Protein AF-A0A7J6KMK9-F1 (afdb_monomer_lite)

Sequence (160 aa):
PASMSTAVKAEPNLWDLVGSEVYWKTSQGRNRLKADISNSTNNPDRITRGVFVTLPSTPTAGFLRELRAMLLSWLLIRSRQPDSFRTDLVIATSGRGAEFARELGCTDVGRTNAEGNSSCVIVDYIMLEDRHHPDGDAADPLVSYGTYLNSIMPTAEYEG

Radius of gyration: 20.94 Å; chains: 1; bounding box: 63×50×52 Å

Structure (mmCIF, N/CA/C/O backbone):
data_AF-A0A7J6KMK9-F1
#
_entry.id   AF-A0A7J6KMK9-F1
#
loop_
_atom_site.group_PDB
_atom_site.id
_atom_site.type_symbol
_atom_site.label_atom_id
_atom_site.label_alt_id
_atom_site.label_comp_id
_atom_site.label_asym_id
_atom_site.label_entity_id
_atom_site.label_seq_id
_atom_site.pdbx_PDB_ins_code
_atom_site.Cartn_x
_atom_site.Cartn_y
_atom_site.Cartn_z
_atom_site.occupancy
_atom_site.B_iso_or_equiv
_atom_site.auth_seq_id
_atom_site.auth_comp_id
_atom_site.auth_asym_id
_atom_site.auth_atom_id
_atom_site.pdbx_PDB_model_num
ATOM 1 N N . PRO A 1 1 ? -49.606 36.199 6.483 1.00 38.94 1 PRO A N 1
ATOM 2 C CA . PRO A 1 1 ? -48.964 34.962 6.985 1.00 38.94 1 PRO A CA 1
ATOM 3 C C . PRO A 1 1 ? -48.351 34.163 5.822 1.00 38.94 1 PRO A C 1
ATOM 5 O O . PRO A 1 1 ? -49.040 33.380 5.179 1.00 38.94 1 PRO A O 1
ATOM 8 N N . ALA A 1 2 ? -47.083 34.430 5.500 1.00 36.22 2 ALA A N 1
ATOM 9 C CA . ALA A 1 2 ? -46.329 33.667 4.507 1.00 36.22 2 ALA A CA 1
ATOM 10 C C . ALA A 1 2 ? -45.495 32.609 5.243 1.00 36.22 2 ALA A C 1
ATOM 12 O O . ALA A 1 2 ? -44.668 32.957 6.085 1.00 36.22 2 ALA A O 1
ATOM 13 N N . SER A 1 3 ? -45.750 31.326 4.977 1.00 37.16 3 SER A N 1
ATOM 14 C CA . SER A 1 3 ? -44.983 30.218 5.547 1.00 37.16 3 SER A CA 1
ATOM 15 C C . SER A 1 3 ? -43.637 30.098 4.830 1.00 37.16 3 SER A C 1
ATOM 17 O O . SER A 1 3 ? -43.591 29.800 3.636 1.00 37.16 3 SER A O 1
ATOM 19 N N . MET A 1 4 ? -42.542 30.314 5.558 1.00 35.50 4 MET A N 1
ATOM 20 C CA . MET A 1 4 ? -41.194 29.985 5.099 1.00 35.50 4 MET A CA 1
ATOM 21 C C . MET A 1 4 ? -41.056 28.464 4.980 1.00 35.50 4 MET A C 1
ATOM 23 O O . MET A 1 4 ? -41.106 27.746 5.976 1.00 35.50 4 MET A O 1
ATOM 27 N N . SER A 1 5 ? -40.878 27.980 3.751 1.00 38.00 5 SER A N 1
ATOM 28 C CA . SER A 1 5 ? -40.405 26.625 3.481 1.00 38.00 5 SER A CA 1
ATOM 29 C C . SER A 1 5 ? -38.931 26.555 3.879 1.00 38.00 5 SER A C 1
ATOM 31 O O . SER A 1 5 ? -38.074 27.178 3.252 1.00 38.00 5 SER A O 1
ATOM 33 N N . THR A 1 6 ? -38.626 25.841 4.958 1.00 36.88 6 THR A N 1
ATOM 34 C CA . THR A 1 6 ? -37.249 25.480 5.292 1.00 36.88 6 THR A CA 1
ATOM 35 C C . THR A 1 6 ? -36.795 24.411 4.312 1.00 36.88 6 THR A C 1
ATOM 37 O O . THR A 1 6 ? -37.195 23.252 4.419 1.00 36.88 6 THR A O 1
ATOM 40 N N . ALA A 1 7 ? -35.969 24.810 3.349 1.00 37.56 7 ALA A N 1
ATOM 41 C CA . ALA A 1 7 ? -35.242 23.888 2.495 1.00 37.56 7 ALA A CA 1
ATOM 42 C C . ALA A 1 7 ? -34.369 22.981 3.376 1.00 37.56 7 ALA A C 1
ATOM 44 O O . ALA A 1 7 ? -33.413 23.438 4.007 1.00 37.56 7 ALA A O 1
ATOM 45 N N . VAL A 1 8 ? -34.719 21.698 3.437 1.00 39.94 8 VAL A N 1
ATOM 46 C CA . VAL A 1 8 ? -33.867 20.662 4.020 1.00 39.94 8 VAL A CA 1
ATOM 4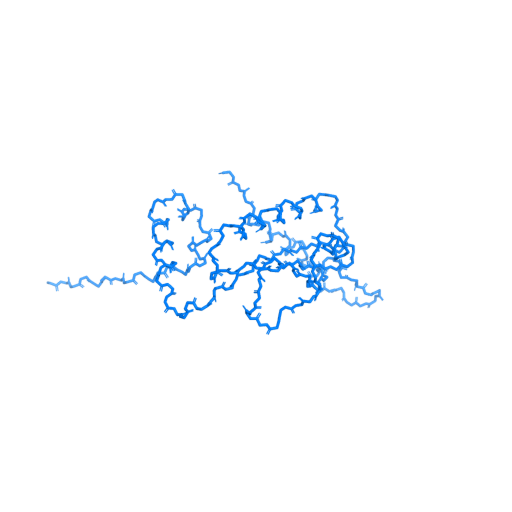7 C C . VAL A 1 8 ? -32.637 20.572 3.123 1.00 39.94 8 VAL A C 1
ATOM 49 O O . VAL A 1 8 ? -32.718 20.082 1.998 1.00 39.94 8 VAL A O 1
ATOM 52 N N . LYS A 1 9 ? -31.507 21.125 3.580 1.00 44.28 9 LYS A N 1
ATOM 53 C CA . LYS A 1 9 ? -30.219 20.931 2.909 1.00 44.28 9 LYS A CA 1
ATOM 54 C C . LYS A 1 9 ? -29.946 19.432 2.884 1.00 44.28 9 LYS A C 1
ATOM 56 O O . LYS A 1 9 ? -29.885 18.816 3.945 1.00 44.28 9 LYS A O 1
ATOM 61 N N . ALA A 1 10 ? -29.810 18.875 1.683 1.00 49.41 10 ALA A N 1
ATOM 62 C CA . ALA A 1 10 ? -29.337 17.514 1.499 1.00 49.41 10 ALA A CA 1
ATOM 63 C C . ALA A 1 10 ? -28.013 17.359 2.258 1.00 49.41 10 ALA A C 1
ATOM 65 O O . ALA A 1 10 ? -27.116 18.196 2.117 1.00 49.41 10 ALA A O 1
ATOM 66 N N . GLU A 1 11 ? -27.936 16.347 3.120 1.00 53.31 11 GLU A N 1
ATOM 67 C CA . GLU A 1 11 ? -26.709 16.047 3.848 1.00 53.31 11 GLU A CA 1
ATOM 68 C C . GLU A 1 11 ? -25.605 15.737 2.820 1.00 53.31 11 GLU A C 1
ATOM 70 O O . GLU A 1 11 ? -25.863 14.981 1.876 1.00 53.31 11 GLU A O 1
ATOM 75 N N . PRO A 1 12 ? -24.407 16.345 2.941 1.00 57.16 12 PRO A N 1
ATOM 76 C CA . PRO A 1 12 ? -23.297 16.036 2.049 1.00 57.16 12 PRO A CA 1
ATOM 77 C C . PRO A 1 12 ? -22.994 14.543 2.123 1.00 57.16 12 PRO A C 1
ATOM 79 O O . PRO A 1 12 ? -23.140 13.931 3.185 1.00 57.16 12 PRO A O 1
ATOM 82 N N . ASN A 1 13 ? -22.568 13.946 1.012 1.00 57.69 13 ASN A N 1
ATOM 83 C CA . ASN A 1 13 ? -22.217 12.536 1.041 1.00 57.69 13 ASN A CA 1
ATOM 84 C C . ASN A 1 13 ? -21.001 12.331 1.983 1.00 57.69 13 ASN A C 1
ATOM 86 O O . ASN A 1 13 ? -20.184 13.235 2.181 1.00 57.69 13 ASN A O 1
ATOM 90 N N . LEU A 1 14 ? -20.886 11.148 2.599 1.00 49.72 14 LEU A N 1
ATOM 91 C CA . LEU A 1 14 ? -19.812 10.838 3.557 1.00 49.72 14 LEU A CA 1
ATOM 92 C C . LEU A 1 14 ? -18.414 11.089 2.966 1.00 49.72 14 LEU A C 1
ATOM 94 O O . LEU A 1 14 ? -17.503 11.486 3.687 1.00 49.72 14 LEU A O 1
ATOM 98 N N . TRP A 1 15 ? -18.251 10.886 1.660 1.00 45.66 15 TRP A N 1
ATOM 99 C CA . TRP A 1 15 ? -16.985 11.055 0.954 1.00 45.66 15 TRP A CA 1
ATOM 100 C C . TRP A 1 15 ? -16.618 12.529 0.733 1.00 45.66 15 TRP A C 1
ATOM 102 O O . TRP A 1 15 ? -15.446 12.867 0.845 1.00 45.66 15 TRP A O 1
ATOM 112 N N . ASP A 1 16 ? -17.593 13.420 0.551 1.00 54.09 16 ASP A N 1
ATOM 113 C CA . ASP A 1 16 ? -17.403 14.875 0.499 1.00 54.09 16 ASP A CA 1
ATOM 114 C C . ASP A 1 16 ? -16.995 15.414 1.881 1.00 54.09 16 ASP A C 1
ATOM 116 O O . ASP A 1 16 ? -16.205 16.351 1.998 1.00 54.09 16 ASP A O 1
ATOM 120 N N . LEU A 1 17 ? -17.521 14.804 2.949 1.00 53.31 17 LEU A N 1
ATOM 121 C CA . LEU A 1 17 ? -17.208 15.146 4.338 1.00 53.31 17 LEU A CA 1
ATOM 122 C C . LEU A 1 17 ? -15.813 14.667 4.740 1.00 53.31 17 LEU A C 1
ATOM 124 O O . LEU A 1 17 ? -15.002 15.476 5.187 1.00 53.31 17 LEU A O 1
ATOM 128 N N . VAL A 1 18 ? -15.520 13.383 4.531 1.00 49.16 18 VAL A N 1
ATOM 129 C CA . VAL A 1 18 ? -14.204 12.783 4.789 1.00 49.16 18 VAL A CA 1
ATOM 130 C C . VAL A 1 18 ? -13.161 13.307 3.795 1.00 49.16 18 VAL A C 1
ATOM 132 O O . VAL A 1 18 ? -11.989 13.274 4.089 1.00 49.16 18 VAL A O 1
ATOM 135 N N . GLY A 1 19 ? -13.513 13.854 2.638 1.00 49.09 19 GLY A N 1
ATOM 136 C CA . GLY A 1 19 ? -12.531 14.504 1.760 1.00 49.09 19 GLY A CA 1
ATOM 137 C C . GLY A 1 19 ? -12.113 15.905 2.222 1.00 49.09 19 GLY A C 1
ATOM 138 O O . GLY A 1 19 ? -11.096 16.424 1.769 1.00 49.09 19 GLY A O 1
ATOM 139 N N . SER A 1 20 ? -12.889 16.547 3.103 1.00 57.97 20 SER A N 1
ATOM 140 C CA . SER A 1 20 ? -12.712 17.970 3.405 1.00 57.97 20 SER A CA 1
ATOM 141 C C . SER A 1 20 ? -11.759 18.228 4.577 1.00 57.97 20 SER A C 1
ATOM 143 O O . SER A 1 20 ? 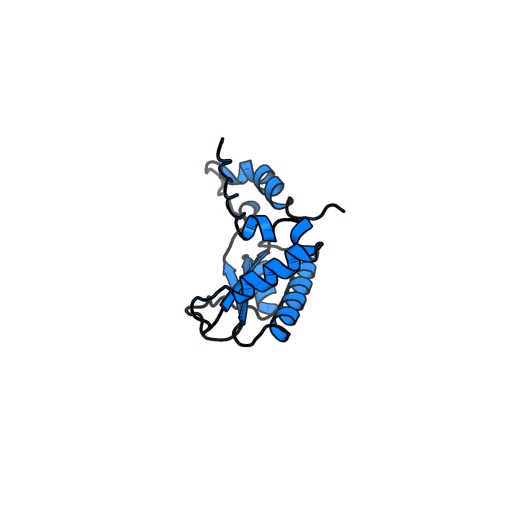-11.918 17.712 5.683 1.00 57.97 20 SER A O 1
ATOM 145 N N . GLU A 1 21 ? -10.804 19.135 4.372 1.00 53.56 21 GLU A N 1
ATOM 146 C CA . GLU A 1 21 ? -9.817 19.552 5.378 1.00 53.56 21 GLU A CA 1
ATOM 147 C C . GLU A 1 21 ? -10.442 20.081 6.690 1.00 53.56 21 GLU A C 1
ATOM 149 O O . GLU A 1 21 ? -9.877 19.978 7.784 1.00 53.56 21 GLU A O 1
ATOM 154 N N . VAL A 1 22 ? -11.649 20.640 6.578 1.00 56.69 22 VAL A N 1
ATOM 155 C CA . VAL A 1 22 ? -12.426 21.239 7.671 1.00 56.69 22 VAL A CA 1
ATOM 156 C C . VAL A 1 22 ? -12.994 20.171 8.619 1.00 56.69 22 VAL A C 1
ATOM 158 O O . VAL A 1 22 ? -13.230 20.437 9.806 1.00 56.69 22 VAL A O 1
ATOM 161 N N . TYR A 1 23 ? -13.184 18.945 8.130 1.00 58.22 23 TYR A N 1
ATOM 162 C CA . TYR A 1 23 ? -13.873 17.881 8.852 1.00 58.22 23 TYR A CA 1
ATOM 163 C C . TYR A 1 23 ? -13.081 17.355 10.055 1.00 58.22 23 TYR A C 1
ATOM 165 O O . TYR A 1 23 ? -13.641 17.179 11.140 1.00 58.22 23 TYR A O 1
ATOM 173 N N . TRP A 1 24 ? -11.762 17.194 9.924 1.00 56.78 24 TRP A N 1
ATOM 174 C CA . TRP A 1 24 ? -10.889 16.751 11.024 1.00 56.78 24 TRP A CA 1
ATOM 175 C C . TRP A 1 24 ? -10.559 17.868 12.010 1.00 56.78 24 TRP A C 1
ATOM 177 O O . TRP A 1 24 ? -10.404 17.618 13.212 1.00 56.78 24 TRP A O 1
ATOM 187 N N . LYS A 1 25 ? -10.418 19.102 11.510 1.00 65.12 25 LYS A N 1
ATOM 188 C CA . LYS A 1 25 ? -9.913 20.240 12.291 1.00 65.12 25 LYS A CA 1
ATOM 189 C C . LYS A 1 25 ? -10.959 20.769 13.285 1.00 65.12 25 LYS A C 1
ATOM 191 O O . LYS A 1 25 ? -10.594 21.201 14.381 1.00 65.12 25 LYS A O 1
ATOM 196 N N . THR A 1 26 ? -12.258 20.627 13.007 1.00 71.69 26 THR A N 1
ATOM 197 C CA . THR A 1 26 ? -13.335 21.123 13.888 1.00 71.69 26 THR A CA 1
ATOM 198 C C . THR A 1 26 ? -13.877 20.071 14.867 1.00 71.69 26 THR A C 1
ATOM 200 O O . THR A 1 26 ? -13.959 18.880 14.572 1.00 71.69 26 THR A O 1
ATOM 203 N N . SER A 1 27 ? -14.286 20.502 16.067 1.00 72.00 27 SER A N 1
ATOM 204 C CA . SER A 1 27 ? -14.931 19.623 17.061 1.00 72.00 27 SER A CA 1
ATOM 205 C C . SER A 1 27 ? -16.270 19.069 16.567 1.00 72.00 27 SER A C 1
ATOM 207 O O . SER A 1 27 ? -16.610 17.925 16.858 1.00 72.00 27 SER A O 1
ATOM 209 N N . GLN A 1 28 ? -17.002 19.857 15.779 1.00 68.50 28 GLN A N 1
ATOM 210 C CA . GLN A 1 28 ? -18.274 19.471 15.178 1.00 68.50 28 GLN A CA 1
ATOM 211 C C . GLN A 1 28 ? -18.111 18.350 14.143 1.00 68.50 28 GLN A C 1
ATOM 213 O O . GLN A 1 28 ? -18.850 17.369 14.212 1.00 68.50 28 GLN A O 1
ATOM 218 N N . GLY A 1 29 ? -17.127 18.451 13.238 1.00 64.25 29 GLY A N 1
ATOM 219 C CA . GLY A 1 29 ? -16.828 17.400 12.258 1.00 64.25 29 GLY A CA 1
ATOM 220 C C . GLY A 1 29 ? -16.417 16.089 12.930 1.00 64.25 29 GLY A C 1
ATOM 221 O O . GLY A 1 29 ? -17.001 15.041 12.657 1.00 64.25 29 GLY A O 1
ATOM 222 N N . ARG A 1 30 ? -15.534 16.159 13.939 1.00 69.12 30 ARG A N 1
ATOM 223 C CA . ARG A 1 30 ? -15.147 14.988 14.748 1.00 69.12 30 ARG A CA 1
ATOM 224 C C . ARG A 1 30 ? -16.322 14.339 15.485 1.00 69.12 30 ARG A C 1
ATOM 226 O O . ARG A 1 30 ? -16.358 13.118 15.611 1.00 69.12 30 ARG A O 1
ATOM 233 N N . ASN A 1 31 ? -17.267 15.125 15.998 1.00 73.62 31 ASN A N 1
ATOM 234 C CA . ASN A 1 31 ? -18.433 14.594 16.710 1.00 73.62 31 ASN A CA 1
ATOM 235 C C . ASN A 1 31 ? -19.457 13.958 15.761 1.00 73.62 31 ASN A C 1
ATOM 237 O O . ASN A 1 31 ? -20.056 12.949 16.123 1.00 73.62 31 ASN A O 1
ATOM 241 N N . ARG A 1 32 ? -19.617 14.496 14.547 1.00 65.44 32 ARG A N 1
ATOM 242 C CA . ARG A 1 32 ? -20.445 13.880 13.501 1.00 65.44 32 ARG A CA 1
ATOM 243 C C . ARG A 1 32 ? -19.855 12.567 13.009 1.00 65.44 32 ARG A C 1
ATOM 245 O O . ARG A 1 32 ? -20.571 11.581 13.016 1.00 65.44 32 ARG A O 1
ATOM 252 N N . LEU A 1 33 ? -18.545 12.506 12.754 1.00 61.91 33 LEU A N 1
ATOM 253 C CA . LEU A 1 33 ? -17.872 11.244 12.424 1.00 61.91 33 LEU A CA 1
ATOM 254 C C . LEU A 1 33 ? -18.142 10.164 13.479 1.00 61.91 33 LEU A C 1
ATOM 256 O O . LEU A 1 33 ? -18.463 9.027 13.153 1.00 61.91 33 LEU A O 1
ATOM 260 N N . LYS A 1 34 ? -18.039 10.527 14.763 1.00 67.50 34 LYS A N 1
ATOM 261 C CA . LYS A 1 34 ? -18.351 9.613 15.870 1.00 67.50 34 LYS A CA 1
ATOM 262 C C . LYS A 1 34 ? -19.810 9.161 15.845 1.00 67.50 34 LYS A C 1
ATOM 264 O O . LYS A 1 34 ? -20.065 7.989 16.104 1.00 67.50 34 LYS A O 1
ATOM 269 N N . ALA A 1 35 ? -20.746 10.060 15.549 1.00 67.00 35 ALA A N 1
ATOM 270 C CA . ALA A 1 35 ? -22.164 9.738 15.445 1.00 67.00 35 ALA A CA 1
ATOM 271 C C . ALA A 1 35 ? -22.458 8.829 14.243 1.00 67.00 35 ALA A C 1
ATOM 273 O O . ALA A 1 35 ? -23.162 7.847 14.416 1.00 67.00 35 ALA A O 1
ATOM 274 N N . ASP A 1 36 ? -21.859 9.078 13.079 1.00 63.12 36 ASP A N 1
ATOM 275 C CA . ASP A 1 36 ? -22.045 8.271 11.866 1.00 63.12 36 ASP A CA 1
ATOM 276 C C . ASP A 1 36 ? -21.420 6.877 12.007 1.00 63.12 36 ASP A C 1
ATOM 278 O O . ASP A 1 36 ? -22.043 5.878 11.655 1.00 63.12 36 ASP A O 1
ATOM 282 N N . ILE A 1 37 ? -20.233 6.782 12.623 1.00 59.19 37 ILE A N 1
ATOM 283 C CA . ILE A 1 37 ? -19.631 5.496 13.017 1.00 59.19 37 ILE A CA 1
ATOM 284 C C . ILE A 1 37 ? -20.562 4.738 13.973 1.00 59.19 37 ILE A C 1
ATOM 286 O O . ILE A 1 37 ? -20.696 3.522 13.864 1.00 59.19 37 ILE A O 1
ATOM 290 N N . SER A 1 38 ? -21.214 5.448 14.897 1.00 61.47 38 SER A N 1
ATOM 291 C CA . SER A 1 38 ? -22.129 4.845 15.877 1.00 61.47 38 SER A CA 1
ATOM 292 C C . SER A 1 38 ? -23.498 4.486 15.279 1.00 61.47 38 SER A C 1
ATOM 294 O O . SER A 1 38 ? -24.122 3.529 15.727 1.00 61.47 38 SER A O 1
ATOM 296 N N . ASN A 1 39 ? -23.951 5.226 14.263 1.00 54.97 39 ASN A N 1
ATOM 297 C CA . ASN A 1 39 ? -25.232 5.063 13.569 1.00 54.97 39 ASN A CA 1
ATOM 298 C C . ASN A 1 39 ? -25.147 4.154 12.336 1.00 54.97 39 ASN A C 1
ATOM 300 O O . ASN A 1 39 ? -26.162 3.940 11.676 1.00 54.97 39 ASN A O 1
ATOM 304 N N . SER A 1 40 ? -23.977 3.591 12.023 1.00 53.56 40 SER A N 1
ATOM 305 C CA . SER A 1 40 ? -23.826 2.508 11.045 1.00 53.56 40 SER A CA 1
ATOM 306 C C . SER A 1 40 ? -24.422 1.206 11.601 1.00 53.56 40 SER A C 1
ATOM 308 O O . SER A 1 40 ? -23.736 0.206 11.811 1.00 53.56 40 SER A O 1
ATOM 310 N N . THR A 1 41 ? -25.722 1.217 11.874 1.00 59.22 41 THR A N 1
ATOM 311 C CA . THR A 1 41 ? -26.522 0.074 12.294 1.00 59.22 41 THR A CA 1
ATOM 312 C C . THR A 1 41 ? -27.000 -0.678 11.062 1.00 59.22 41 THR A C 1
ATOM 314 O O . THR A 1 41 ? -28.147 -0.567 10.658 1.00 59.22 41 THR A O 1
ATOM 317 N N . ASN A 1 42 ? -26.112 -1.477 10.474 1.00 50.16 42 ASN A N 1
ATOM 318 C CA . ASN A 1 42 ? -26.494 -2.615 9.642 1.00 50.16 42 ASN A CA 1
ATOM 319 C C . ASN A 1 42 ? -25.474 -3.737 9.867 1.00 50.16 42 ASN A C 1
ATOM 321 O O . ASN A 1 42 ? -24.414 -3.757 9.256 1.00 50.16 42 ASN A O 1
ATOM 325 N N . ASN A 1 43 ? -25.836 -4.643 10.778 1.00 50.47 43 ASN A N 1
ATOM 326 C CA . ASN A 1 43 ? -25.194 -5.925 11.081 1.00 50.47 43 ASN A CA 1
ATOM 327 C C . ASN A 1 43 ? -23.710 -5.870 11.557 1.00 50.47 43 ASN A C 1
ATOM 329 O O . ASN A 1 43 ? -22.795 -5.781 10.740 1.00 50.47 43 ASN A O 1
ATOM 333 N N . PRO A 1 44 ? -23.437 -5.948 12.877 1.00 54.34 44 PRO A N 1
ATOM 334 C CA . PRO A 1 44 ? -22.119 -5.691 13.473 1.00 54.34 44 PRO A CA 1
ATOM 335 C C . PRO A 1 44 ? -21.111 -6.847 13.379 1.00 54.34 44 PRO A C 1
ATOM 337 O O . PRO A 1 44 ? -20.054 -6.773 14.009 1.00 54.34 44 PRO A O 1
ATOM 340 N N . ASP A 1 45 ? -21.391 -7.908 12.625 1.00 57.09 45 ASP A N 1
ATOM 341 C CA . ASP A 1 45 ? -20.603 -9.130 12.779 1.00 57.09 45 ASP A CA 1
ATOM 342 C C . ASP A 1 45 ? -19.181 -9.030 12.217 1.00 57.09 45 ASP A C 1
ATOM 344 O O . ASP A 1 45 ? -18.344 -9.801 12.677 1.00 57.09 45 ASP A O 1
ATOM 348 N N . ARG A 1 46 ? -18.874 -8.071 11.314 1.00 64.75 46 ARG A N 1
ATOM 349 C CA . ARG A 1 46 ? -17.511 -7.571 10.997 1.00 64.75 46 ARG A CA 1
ATOM 350 C C . ARG A 1 46 ? -17.488 -6.454 9.949 1.00 64.75 46 ARG A C 1
ATOM 352 O O . ARG A 1 46 ? -18.033 -6.603 8.860 1.00 64.75 46 ARG A O 1
ATOM 359 N N . ILE A 1 47 ? -16.744 -5.381 10.223 1.00 75.38 47 ILE A N 1
ATOM 360 C CA . ILE A 1 47 ? -16.485 -4.290 9.268 1.00 75.38 47 ILE A CA 1
ATOM 361 C C . ILE A 1 47 ? -15.174 -4.567 8.529 1.00 75.38 47 ILE A C 1
ATOM 363 O O . ILE A 1 47 ? -14.124 -4.698 9.160 1.00 75.38 47 ILE A O 1
ATOM 367 N N . THR A 1 48 ? -15.220 -4.615 7.193 1.00 78.56 48 THR A N 1
ATOM 368 C CA . THR A 1 48 ? -14.037 -4.818 6.337 1.00 78.56 48 THR A CA 1
ATOM 369 C C . THR A 1 48 ? -13.670 -3.535 5.604 1.00 78.56 48 THR A C 1
ATOM 371 O O . THR A 1 48 ? -14.525 -2.885 5.009 1.00 78.56 48 THR A O 1
ATOM 374 N N . ARG A 1 49 ? -12.389 -3.168 5.658 1.00 85.00 49 ARG A N 1
ATOM 375 C CA . ARG A 1 49 ? -11.809 -1.982 5.015 1.00 85.00 49 ARG A CA 1
ATOM 376 C C . ARG A 1 49 ? -10.557 -2.388 4.249 1.00 85.00 49 ARG A C 1
ATOM 378 O O . ARG A 1 49 ? -9.898 -3.350 4.638 1.00 85.00 49 ARG A O 1
ATOM 385 N N . GLY A 1 50 ? -10.203 -1.628 3.221 1.00 85.31 50 GLY A N 1
ATOM 386 C CA . GLY A 1 50 ? -8.972 -1.822 2.461 1.00 85.31 50 GLY A CA 1
ATOM 387 C C . GLY A 1 50 ? -8.209 -0.514 2.319 1.00 85.31 50 GLY A C 1
ATOM 388 O O . GLY A 1 50 ? -8.808 0.521 2.034 1.00 85.31 50 GLY A O 1
ATOM 389 N N . VAL A 1 51 ? -6.896 -0.566 2.520 1.00 89.38 51 VAL A N 1
ATOM 390 C CA . VAL A 1 51 ? -5.965 0.478 2.086 1.00 89.38 51 VAL A CA 1
ATOM 391 C C . VAL A 1 51 ? -5.364 0.003 0.776 1.00 89.38 51 VAL A C 1
ATOM 393 O O . VAL A 1 51 ? -4.714 -1.038 0.749 1.00 89.38 51 VAL A O 1
ATOM 396 N N . PHE A 1 52 ? -5.602 0.745 -0.298 1.00 89.25 52 PHE A N 1
ATOM 397 C CA . PHE A 1 52 ? -5.082 0.418 -1.618 1.00 89.25 52 PHE A CA 1
ATOM 398 C C . PHE A 1 52 ? -3.848 1.263 -1.899 1.00 89.25 52 PHE A C 1
ATOM 400 O O . PHE A 1 52 ? -3.873 2.481 -1.735 1.00 89.25 52 PHE A O 1
ATOM 407 N N . VAL A 1 53 ? -2.769 0.603 -2.305 1.00 89.69 53 VAL A N 1
ATOM 408 C CA . VAL A 1 53 ? -1.507 1.233 -2.683 1.00 89.69 53 VAL A CA 1
ATOM 409 C C . VAL A 1 53 ? -1.123 0.709 -4.047 1.00 89.69 53 VAL A C 1
ATOM 411 O O . VAL A 1 53 ? -1.057 -0.500 -4.251 1.00 89.69 53 VAL A O 1
ATOM 414 N N . THR A 1 54 ? -0.828 1.611 -4.967 1.00 88.88 54 THR A N 1
ATOM 415 C CA . THR A 1 54 ? -0.317 1.235 -6.279 1.00 88.88 54 THR A CA 1
ATOM 416 C C . THR A 1 54 ? 1.189 1.450 -6.294 1.00 88.88 54 THR A C 1
ATOM 418 O O . THR A 1 54 ? 1.675 2.503 -5.884 1.00 88.88 54 THR A O 1
ATOM 421 N N . LEU A 1 55 ? 1.937 0.443 -6.737 1.00 87.69 55 LEU A N 1
ATOM 422 C CA . LEU A 1 55 ? 3.395 0.476 -6.785 1.00 87.69 55 LEU A CA 1
ATOM 423 C C . LEU A 1 55 ? 3.857 0.163 -8.216 1.00 87.69 55 LEU A C 1
ATOM 425 O O . LEU A 1 55 ? 3.391 -0.833 -8.778 1.00 87.69 55 LEU A O 1
ATOM 429 N N . PRO A 1 56 ? 4.775 0.957 -8.800 1.00 88.31 56 PRO A N 1
ATOM 430 C CA . PRO A 1 56 ? 5.316 0.682 -10.130 1.00 88.31 56 PRO A CA 1
ATOM 431 C C . PRO A 1 56 ? 5.931 -0.713 -10.233 1.00 88.31 56 PRO A C 1
ATOM 433 O O . PRO A 1 56 ? 6.424 -1.255 -9.241 1.00 88.31 56 PRO A O 1
ATOM 436 N N . SER A 1 57 ? 5.961 -1.267 -11.443 1.00 87.31 57 SER A N 1
ATOM 437 C CA . SER A 1 57 ? 6.461 -2.629 -11.691 1.00 87.31 57 SER A CA 1
ATOM 438 C C . SER A 1 57 ? 7.964 -2.744 -11.404 1.00 87.31 57 SER A C 1
ATOM 440 O O . SER A 1 57 ? 8.465 -3.779 -10.957 1.00 87.31 57 SER A O 1
ATOM 442 N N . THR A 1 58 ? 8.691 -1.643 -11.602 1.00 88.50 58 THR A N 1
ATOM 443 C CA . THR A 1 58 ? 10.100 -1.468 -11.231 1.00 88.50 58 THR A CA 1
ATOM 444 C C . THR A 1 58 ? 10.251 -0.263 -10.299 1.00 88.50 58 THR A C 1
ATOM 446 O O . THR A 1 58 ? 10.637 0.822 -10.741 1.00 88.50 58 THR A O 1
ATOM 449 N N . PRO A 1 59 ? 9.928 -0.411 -9.004 1.00 86.25 59 PRO A N 1
ATOM 450 C CA . PRO A 1 59 ? 9.907 0.712 -8.077 1.00 86.25 59 PRO A CA 1
ATOM 451 C C . PRO A 1 59 ? 11.320 1.215 -7.766 1.00 86.25 59 PRO A C 1
ATOM 453 O O . PRO A 1 59 ? 12.266 0.443 -7.589 1.00 86.25 59 PRO A O 1
ATOM 456 N N . THR A 1 60 ? 11.458 2.534 -7.641 1.00 90.19 60 THR A N 1
ATOM 457 C CA . THR A 1 60 ? 12.702 3.164 -7.179 1.00 90.19 60 THR A CA 1
ATOM 458 C C . THR A 1 60 ? 12.900 2.950 -5.676 1.00 90.19 60 THR A C 1
ATOM 460 O O . THR A 1 60 ? 11.960 2.653 -4.937 1.00 90.19 60 THR A O 1
ATOM 463 N N . ALA A 1 61 ? 14.118 3.180 -5.176 1.00 85.31 61 ALA A N 1
ATOM 464 C CA . ALA A 1 61 ? 14.403 3.100 -3.740 1.00 85.31 61 ALA A CA 1
ATOM 465 C C . ALA A 1 61 ? 13.508 4.025 -2.886 1.00 85.31 61 ALA A C 1
ATOM 467 O O . ALA A 1 61 ? 13.205 3.687 -1.742 1.00 85.31 61 ALA A O 1
ATOM 468 N N . GLY A 1 62 ? 13.060 5.158 -3.445 1.00 84.31 62 GLY A N 1
ATOM 469 C CA . GLY A 1 62 ? 12.097 6.056 -2.804 1.00 84.31 62 GLY A CA 1
ATOM 470 C C . GLY A 1 62 ? 10.754 5.368 -2.570 1.00 84.31 62 GLY A C 1
ATOM 471 O O . GLY A 1 62 ? 10.333 5.247 -1.424 1.00 84.31 62 GLY A O 1
ATOM 472 N N . PHE A 1 63 ? 10.147 4.812 -3.622 1.00 87.00 63 PHE A N 1
ATOM 473 C CA . PHE A 1 63 ? 8.892 4.057 -3.514 1.00 87.00 63 PHE A CA 1
ATOM 474 C C . PHE A 1 63 ? 8.991 2.883 -2.533 1.00 87.00 63 PHE A C 1
ATOM 476 O O . PHE A 1 63 ? 8.094 2.670 -1.720 1.00 87.00 63 PHE A O 1
ATOM 483 N N . LEU A 1 64 ? 10.110 2.153 -2.544 1.00 87.25 64 LEU A N 1
ATOM 484 C CA . LEU A 1 64 ? 10.345 1.054 -1.602 1.00 87.25 64 LEU A CA 1
ATOM 485 C C . LEU A 1 64 ? 10.436 1.529 -0.143 1.00 87.25 64 LEU A C 1
ATOM 487 O O . LEU A 1 64 ? 10.087 0.788 0.778 1.00 87.25 64 LEU A O 1
ATOM 491 N N . ARG A 1 65 ? 10.957 2.735 0.104 1.00 86.00 65 ARG A N 1
ATOM 492 C CA . ARG A 1 65 ? 10.996 3.333 1.445 1.00 86.00 65 ARG A CA 1
ATOM 493 C C . ARG A 1 65 ? 9.594 3.737 1.897 1.00 86.00 65 ARG A C 1
ATOM 495 O O . ARG A 1 65 ? 9.215 3.382 3.011 1.00 86.00 65 ARG A O 1
ATOM 502 N N . GLU A 1 66 ? 8.828 4.399 1.034 1.00 87.88 66 GLU A N 1
ATOM 503 C CA . GLU A 1 66 ? 7.453 4.807 1.350 1.00 87.88 66 GLU A CA 1
ATOM 504 C C . GLU A 1 66 ? 6.547 3.594 1.599 1.00 87.88 66 GLU A C 1
ATOM 506 O O . GLU A 1 66 ? 5.789 3.572 2.568 1.00 87.88 66 GLU A O 1
ATOM 511 N N . LEU A 1 67 ? 6.703 2.515 0.821 1.00 88.19 67 LEU A N 1
ATOM 512 C CA . LEU A 1 67 ? 5.951 1.280 1.046 1.00 88.19 67 LEU A CA 1
ATOM 513 C C . LEU A 1 67 ? 6.224 0.673 2.431 1.00 88.19 67 LEU A C 1
ATOM 515 O O . LEU A 1 67 ? 5.294 0.226 3.102 1.00 88.19 67 LEU A O 1
ATOM 519 N N . ARG A 1 68 ? 7.479 0.691 2.902 1.00 87.50 68 ARG A N 1
ATOM 520 C CA . ARG A 1 68 ? 7.811 0.237 4.266 1.00 87.50 68 ARG A CA 1
ATOM 521 C C . ARG A 1 68 ? 7.137 1.109 5.324 1.00 87.50 68 ARG A C 1
ATOM 523 O O . ARG A 1 68 ? 6.596 0.574 6.290 1.00 87.50 68 ARG A O 1
ATOM 530 N N . ALA A 1 69 ? 7.147 2.430 5.151 1.00 83.56 69 ALA A N 1
ATOM 531 C CA . ALA A 1 69 ? 6.492 3.353 6.076 1.00 83.56 69 ALA A CA 1
ATOM 532 C C . ALA A 1 69 ? 4.968 3.130 6.121 1.00 83.56 69 ALA A C 1
ATOM 534 O O . ALA A 1 69 ? 4.371 3.087 7.203 1.00 83.56 69 ALA A O 1
ATOM 535 N N . MET A 1 70 ? 4.347 2.899 4.963 1.00 91.06 70 MET A N 1
ATOM 536 C CA . MET A 1 70 ? 2.928 2.564 4.864 1.00 91.06 70 MET A CA 1
ATOM 537 C C . MET A 1 70 ? 2.613 1.229 5.549 1.00 91.06 70 MET A C 1
ATOM 539 O O . MET A 1 70 ? 1.660 1.146 6.325 1.00 91.06 70 MET A O 1
ATOM 543 N N . LEU A 1 71 ? 3.443 0.200 5.348 1.00 88.00 71 LEU A N 1
ATOM 544 C CA . LEU A 1 71 ? 3.280 -1.095 6.011 1.00 88.00 71 LEU A CA 1
ATOM 545 C C . LEU A 1 71 ? 3.341 -0.961 7.541 1.00 88.00 71 LEU A C 1
ATOM 547 O O . LEU A 1 71 ? 2.500 -1.521 8.243 1.00 88.00 71 LEU A O 1
ATOM 551 N N . LEU A 1 72 ? 4.290 -0.181 8.068 1.00 84.75 72 LEU A N 1
ATOM 552 C CA . LEU A 1 72 ? 4.387 0.097 9.506 1.00 84.75 72 LEU A CA 1
ATOM 553 C C . LEU A 1 72 ? 3.142 0.821 10.035 1.00 84.75 72 LEU A C 1
ATOM 555 O O . LEU A 1 72 ? 2.619 0.473 11.096 1.00 84.75 72 LEU A O 1
ATOM 559 N N . SER A 1 73 ? 2.638 1.792 9.277 1.00 86.56 73 SER A N 1
ATOM 560 C CA . SER A 1 73 ? 1.424 2.537 9.622 1.00 86.56 73 SER A CA 1
ATOM 561 C C . SER A 1 73 ? 0.197 1.623 9.647 1.00 86.56 73 SER A C 1
ATOM 563 O O . SER A 1 73 ? -0.601 1.662 10.584 1.00 86.56 73 SER A O 1
ATOM 565 N N . TRP A 1 74 ? 0.082 0.724 8.672 1.00 90.38 74 TRP A N 1
ATOM 566 C CA . TRP A 1 74 ? -0.966 -0.288 8.628 1.00 90.38 74 TRP A CA 1
ATOM 567 C C . TRP A 1 74 ? -0.891 -1.273 9.803 1.00 90.38 74 TRP A C 1
ATOM 569 O O . TRP A 1 74 ? -1.916 -1.559 10.424 1.00 90.38 74 TRP A O 1
ATOM 579 N N . LEU A 1 75 ? 0.305 -1.748 10.168 1.00 84.75 75 LEU A N 1
ATOM 580 C CA . LEU A 1 75 ? 0.498 -2.606 11.344 1.00 84.75 75 LEU A CA 1
ATOM 581 C C . LEU A 1 75 ? 0.051 -1.912 12.639 1.00 84.75 75 LEU A C 1
ATOM 583 O O . LEU A 1 75 ? -0.549 -2.549 13.507 1.00 84.75 75 LEU A O 1
ATOM 587 N N . LEU A 1 76 ? 0.289 -0.604 12.750 1.00 84.81 76 LEU A N 1
ATOM 588 C CA . LEU A 1 76 ? -0.154 0.205 13.883 1.00 84.81 76 LEU A CA 1
ATOM 589 C C . LEU A 1 76 ? -1.678 0.366 13.936 1.00 84.81 76 LEU A C 1
ATOM 591 O O . LEU A 1 76 ? -2.269 0.315 15.013 1.00 84.81 76 LEU A O 1
ATOM 595 N N . ILE A 1 77 ? -2.327 0.544 12.785 1.00 83.75 77 ILE A N 1
ATOM 596 C CA . ILE A 1 77 ? -3.794 0.554 12.693 1.00 83.75 77 ILE A CA 1
ATOM 597 C C . ILE A 1 77 ? -4.339 -0.808 13.129 1.00 83.75 77 ILE A C 1
ATOM 599 O O . ILE A 1 77 ? -5.243 -0.877 13.960 1.00 83.75 77 ILE A O 1
ATOM 603 N N . ARG A 1 78 ? -3.743 -1.895 12.629 1.00 85.00 78 ARG A N 1
ATOM 604 C CA . ARG A 1 78 ? -4.111 -3.274 12.967 1.00 85.00 78 ARG A CA 1
ATOM 605 C C . ARG A 1 78 ? -4.016 -3.586 14.455 1.00 85.00 78 ARG A C 1
ATOM 607 O O . ARG A 1 78 ? -4.830 -4.356 14.943 1.00 85.00 78 ARG A O 1
ATOM 614 N N . SER A 1 79 ? -3.031 -3.037 15.161 1.00 80.81 79 SER A N 1
ATOM 615 C CA . SER A 1 79 ? -2.853 -3.302 16.595 1.00 80.81 79 SER A CA 1
ATOM 616 C C . SER A 1 79 ? -3.804 -2.506 17.489 1.00 80.81 79 SER A C 1
ATOM 618 O O . SER A 1 79 ? -3.936 -2.824 18.667 1.00 80.81 79 SER A O 1
ATOM 620 N N . ARG A 1 80 ? -4.454 -1.468 16.948 1.00 81.50 80 ARG A N 1
ATOM 621 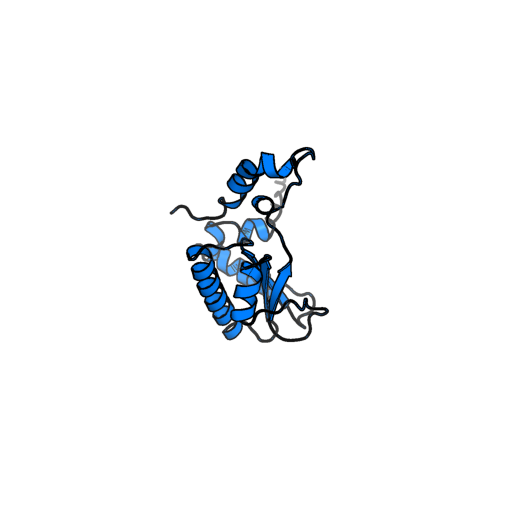C CA . ARG A 1 80 ? -5.340 -0.561 17.696 1.00 81.50 80 ARG A CA 1
ATOM 622 C C . ARG A 1 80 ? -6.801 -0.626 17.267 1.00 81.50 80 ARG A C 1
ATOM 624 O O . ARG A 1 80 ? -7.651 -0.054 17.944 1.00 81.50 80 ARG A O 1
ATOM 631 N N . GLN A 1 81 ? -7.095 -1.244 16.127 1.00 79.25 81 GLN A N 1
ATOM 632 C CA . GLN A 1 81 ? -8.465 -1.397 15.655 1.00 79.25 81 GLN A CA 1
ATOM 633 C C . GLN A 1 81 ? -9.246 -2.373 16.558 1.00 79.25 81 GLN A C 1
ATOM 635 O O . GLN A 1 81 ? -8.647 -3.306 17.090 1.00 79.25 81 GLN A O 1
ATOM 640 N N . PRO A 1 82 ? -10.570 -2.196 16.710 1.00 82.75 82 PRO A N 1
ATOM 641 C CA . PRO A 1 82 ? -11.418 -3.175 17.388 1.00 82.75 82 PRO A CA 1
ATOM 642 C C . PRO A 1 82 ? -11.358 -4.557 16.718 1.00 82.75 82 PRO A C 1
ATOM 644 O O . PRO A 1 82 ? -11.163 -4.645 15.507 1.00 82.75 82 PRO A O 1
ATOM 647 N N . ASP A 1 83 ? -11.619 -5.632 17.464 1.00 77.62 83 ASP A N 1
ATOM 648 C CA . ASP A 1 83 ? -11.576 -7.008 16.931 1.00 77.62 83 ASP A CA 1
ATOM 649 C C . ASP A 1 83 ? -12.609 -7.270 15.823 1.00 77.62 83 ASP A C 1
ATOM 651 O O . ASP A 1 83 ? -12.377 -8.071 14.911 1.00 77.62 83 ASP A O 1
ATOM 655 N N . SER A 1 84 ? -13.738 -6.555 15.871 1.00 76.75 84 SER A N 1
ATOM 656 C CA . SER A 1 84 ? -14.779 -6.574 14.838 1.00 76.75 84 SER A CA 1
ATOM 657 C C . SER A 1 84 ? -14.363 -5.856 13.552 1.00 76.75 84 SER A C 1
ATOM 659 O O . SER A 1 84 ? -15.054 -5.954 12.538 1.00 76.75 84 SER A O 1
ATOM 661 N N . PHE A 1 85 ? -13.241 -5.132 13.567 1.00 80.19 85 PHE A N 1
ATOM 662 C CA . PHE A 1 85 ? -12.745 -4.384 12.425 1.00 80.19 85 PHE A CA 1
ATOM 663 C C . PHE A 1 85 ? -11.639 -5.168 11.736 1.00 80.19 85 PHE A C 1
ATOM 665 O O . PHE A 1 85 ? -10.779 -5.802 12.352 1.00 80.19 85 PHE A O 1
ATOM 672 N N . ARG A 1 86 ? -11.643 -5.072 10.414 1.00 83.06 86 ARG A N 1
ATOM 673 C CA . ARG A 1 86 ? -10.612 -5.582 9.524 1.00 83.06 86 ARG A CA 1
ATOM 674 C C . ARG A 1 86 ? -10.148 -4.454 8.621 1.00 83.06 86 ARG A C 1
ATOM 676 O O . ARG A 1 86 ? -10.939 -3.620 8.184 1.00 83.06 86 ARG A O 1
ATOM 683 N N . THR A 1 87 ? -8.852 -4.440 8.360 1.00 88.56 87 THR A N 1
ATOM 684 C CA . THR A 1 87 ? -8.208 -3.463 7.486 1.00 88.56 87 THR A CA 1
ATOM 685 C C . THR A 1 87 ? -7.171 -4.221 6.688 1.00 88.56 87 THR A C 1
ATOM 687 O O . THR A 1 87 ? -6.109 -4.521 7.225 1.00 88.56 87 THR A O 1
ATOM 690 N N . ASP A 1 88 ? -7.487 -4.588 5.458 1.00 90.00 88 ASP A N 1
ATOM 691 C CA . ASP A 1 88 ? -6.526 -5.203 4.552 1.00 90.00 88 ASP A CA 1
ATOM 692 C C . ASP A 1 88 ? -5.631 -4.127 3.928 1.00 90.00 88 ASP A C 1
ATOM 694 O O . ASP A 1 88 ? -6.036 -2.972 3.776 1.00 90.0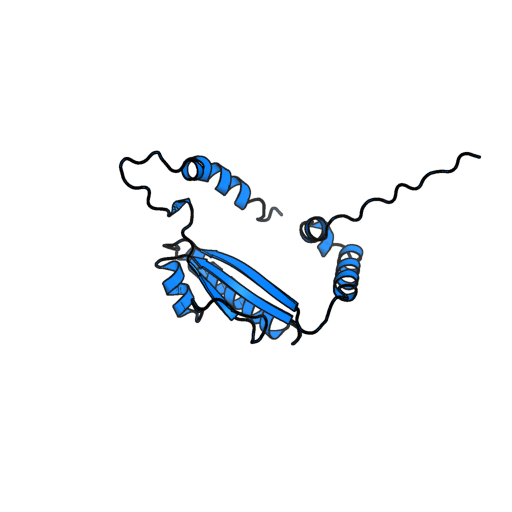0 88 ASP A O 1
ATOM 698 N N . LEU A 1 89 ? -4.400 -4.506 3.597 1.00 91.94 89 LEU A N 1
ATOM 699 C CA . LEU A 1 89 ? -3.494 -3.702 2.786 1.00 91.94 89 LEU A CA 1
ATOM 700 C C . LEU A 1 89 ? -3.405 -4.366 1.417 1.00 91.94 89 LEU A C 1
ATOM 702 O O . LEU A 1 89 ? -2.950 -5.500 1.312 1.00 91.94 89 LEU A O 1
ATOM 706 N N . VAL A 1 90 ? -3.858 -3.677 0.380 1.00 91.56 90 VAL A N 1
ATOM 707 C CA . VAL A 1 90 ? -3.865 -4.183 -0.990 1.00 91.56 90 VAL A CA 1
ATOM 708 C C . VAL A 1 90 ? -2.810 -3.432 -1.784 1.00 91.56 90 VAL A C 1
ATOM 710 O O . VAL A 1 90 ? -2.893 -2.214 -1.929 1.00 91.56 90 VAL A O 1
ATOM 713 N N . ILE A 1 91 ? -1.816 -4.157 -2.288 1.00 92.38 91 ILE A N 1
ATOM 714 C CA . ILE A 1 91 ? -0.731 -3.612 -3.099 1.00 92.38 91 ILE A CA 1
ATOM 715 C C . ILE A 1 91 ? -0.977 -4.021 -4.549 1.00 92.38 91 ILE A C 1
ATOM 717 O O . ILE A 1 91 ? -0.822 -5.186 -4.908 1.00 92.38 91 ILE A O 1
ATOM 721 N N . ALA A 1 92 ? -1.372 -3.059 -5.374 1.00 91.31 92 ALA A N 1
ATOM 722 C CA . ALA A 1 92 ? -1.545 -3.225 -6.808 1.00 91.31 92 ALA A CA 1
ATOM 723 C C . ALA A 1 92 ? -0.195 -3.011 -7.507 1.00 91.31 92 ALA A C 1
ATOM 725 O O . ALA A 1 92 ? 0.308 -1.885 -7.560 1.00 91.31 92 ALA A O 1
ATOM 726 N N . THR A 1 93 ? 0.429 -4.091 -7.978 1.00 91.50 93 THR A N 1
ATOM 727 C CA . THR A 1 93 ? 1.774 -4.049 -8.568 1.00 91.50 93 THR A CA 1
ATOM 728 C C . THR A 1 93 ? 2.094 -5.317 -9.355 1.00 91.50 93 THR A C 1
ATOM 730 O O . THR A 1 93 ? 1.400 -6.323 -9.234 1.00 91.50 93 THR A O 1
ATOM 733 N N . SER A 1 94 ? 3.179 -5.287 -10.123 1.00 90.06 94 SER A N 1
ATOM 734 C CA . SER A 1 94 ? 3.713 -6.436 -10.855 1.00 90.06 94 SER A CA 1
ATOM 735 C C . SER A 1 94 ? 5.251 -6.444 -10.792 1.00 90.06 94 SER A C 1
ATOM 737 O O . SER A 1 94 ? 5.862 -5.594 -10.136 1.00 90.06 94 SER A O 1
ATOM 739 N N . GLY A 1 95 ? 5.901 -7.423 -11.428 1.00 90.69 95 GLY A N 1
ATOM 740 C CA . GLY A 1 95 ? 7.362 -7.465 -11.569 1.00 90.69 95 GLY A CA 1
ATOM 741 C C . GLY A 1 95 ? 8.133 -7.364 -10.244 1.00 90.69 95 GLY A C 1
ATOM 742 O O . GLY A 1 95 ? 7.805 -8.033 -9.260 1.00 90.69 95 GLY A O 1
ATOM 743 N N . ARG A 1 96 ? 9.154 -6.495 -10.208 1.00 91.44 96 ARG A N 1
ATOM 744 C CA . ARG A 1 96 ? 10.010 -6.278 -9.026 1.00 91.44 96 ARG A CA 1
ATOM 745 C C . ARG A 1 96 ? 9.253 -5.684 -7.841 1.00 91.44 96 ARG A C 1
ATOM 747 O O . ARG A 1 96 ? 9.636 -5.917 -6.696 1.00 91.44 96 ARG A O 1
ATOM 754 N N . GLY A 1 97 ? 8.204 -4.906 -8.099 1.00 90.75 97 GLY A N 1
ATOM 755 C CA . GLY A 1 97 ? 7.332 -4.388 -7.049 1.00 90.75 97 GLY A CA 1
ATOM 756 C C . GLY A 1 97 ? 6.610 -5.509 -6.304 1.00 90.75 97 GLY A C 1
ATOM 757 O O . GLY A 1 97 ? 6.617 -5.537 -5.071 1.00 90.75 97 GLY A O 1
ATOM 758 N N . ALA A 1 98 ? 6.078 -6.483 -7.045 1.00 92.44 98 ALA A N 1
ATOM 759 C CA . ALA A 1 98 ? 5.438 -7.663 -6.469 1.00 92.44 98 ALA A CA 1
ATOM 760 C C . ALA A 1 98 ? 6.436 -8.539 -5.697 1.00 92.44 98 ALA A C 1
ATOM 762 O O . ALA A 1 98 ? 6.137 -8.973 -4.587 1.00 92.44 98 ALA A O 1
ATOM 763 N N . GLU A 1 99 ? 7.637 -8.767 -6.241 1.00 93.94 99 GLU A N 1
ATOM 764 C CA . GLU A 1 99 ? 8.709 -9.502 -5.548 1.00 93.94 99 GLU A CA 1
ATOM 765 C C . GLU A 1 99 ? 9.030 -8.882 -4.186 1.00 93.94 99 GLU A C 1
ATOM 767 O O . GLU A 1 99 ? 9.004 -9.570 -3.166 1.00 93.94 99 GLU A O 1
ATOM 772 N N . PHE A 1 100 ? 9.231 -7.566 -4.151 1.00 91.12 100 PHE A N 1
ATOM 773 C CA . PHE A 1 100 ? 9.517 -6.859 -2.911 1.00 91.12 100 PHE A CA 1
ATOM 774 C C . PHE A 1 100 ? 8.352 -6.917 -1.909 1.00 91.12 100 PHE A C 1
ATOM 776 O O . PHE A 1 100 ? 8.567 -7.094 -0.710 1.00 91.12 100 PHE A O 1
ATOM 783 N N . ALA A 1 101 ? 7.102 -6.810 -2.369 1.00 90.25 101 ALA A N 1
ATOM 784 C CA . ALA A 1 101 ? 5.940 -6.966 -1.495 1.00 90.25 101 ALA A CA 1
ATOM 785 C C . ALA A 1 101 ? 5.872 -8.373 -0.863 1.00 90.25 101 ALA A C 1
ATOM 787 O O . ALA A 1 101 ? 5.516 -8.498 0.313 1.00 90.25 101 ALA A O 1
ATOM 788 N N . ARG A 1 102 ? 6.272 -9.426 -1.592 1.00 93.69 102 ARG A N 1
ATOM 789 C CA . ARG A 1 102 ? 6.377 -10.792 -1.040 1.00 93.69 102 ARG A CA 1
ATOM 790 C C . ARG A 1 102 ? 7.476 -10.907 0.010 1.00 93.69 102 ARG A C 1
ATOM 792 O O . ARG A 1 102 ? 7.252 -11.540 1.038 1.00 93.69 102 ARG A O 1
ATOM 799 N N . GLU A 1 103 ? 8.625 -10.259 -0.192 1.00 90.94 103 GLU A N 1
ATOM 800 C CA . GLU A 1 103 ? 9.700 -10.200 0.817 1.00 90.94 103 GLU A CA 1
ATOM 801 C C . GLU A 1 103 ? 9.229 -9.555 2.130 1.00 90.94 103 GLU A C 1
ATOM 803 O O . GLU A 1 103 ? 9.689 -9.923 3.211 1.00 90.94 103 GLU A O 1
ATOM 808 N N . LEU A 1 104 ? 8.273 -8.624 2.051 1.00 87.69 104 LEU A N 1
ATOM 809 C CA . LEU A 1 104 ? 7.629 -8.003 3.212 1.00 87.69 104 LEU A CA 1
ATOM 810 C C . LEU A 1 104 ? 6.506 -8.854 3.838 1.00 87.69 104 LEU A C 1
ATOM 812 O O . LEU A 1 104 ? 5.908 -8.438 4.832 1.00 87.69 104 LEU A O 1
ATOM 816 N N . GLY A 1 105 ? 6.225 -10.040 3.293 1.00 88.44 105 GLY A N 1
ATOM 817 C CA . GLY A 1 105 ? 5.234 -10.985 3.812 1.00 88.44 105 GLY A CA 1
ATOM 818 C C . GLY A 1 105 ? 3.814 -10.803 3.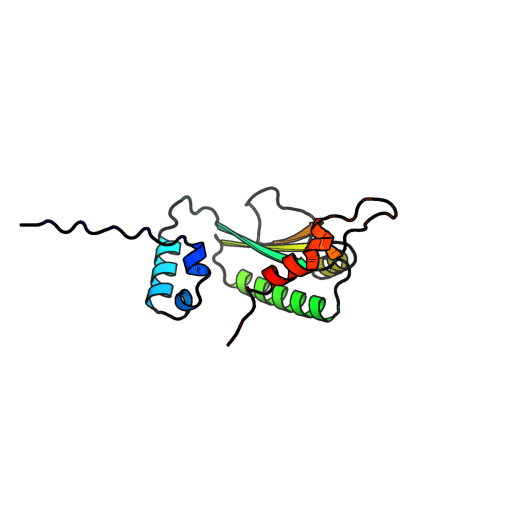271 1.00 88.44 105 GLY A C 1
ATOM 819 O O . GLY A 1 105 ? 2.872 -11.335 3.861 1.00 88.44 105 GLY A O 1
ATOM 820 N N . CYS A 1 106 ? 3.632 -10.055 2.180 1.00 92.06 106 CYS A N 1
ATOM 821 C CA . CYS A 1 106 ? 2.351 -9.975 1.476 1.00 92.06 106 CYS A CA 1
ATOM 822 C C . CYS A 1 106 ? 2.138 -11.201 0.575 1.00 92.06 106 CYS A C 1
ATOM 824 O O . CYS A 1 106 ? 3.097 -11.821 0.117 1.00 92.06 106 CYS A O 1
ATOM 826 N N . THR A 1 107 ? 0.879 -11.559 0.316 1.00 92.12 107 THR A N 1
ATOM 827 C CA . THR A 1 107 ? 0.524 -12.780 -0.427 1.00 92.12 107 THR A CA 1
ATOM 828 C C . THR A 1 107 ? -0.271 -12.473 -1.687 1.00 92.12 107 THR A C 1
ATOM 830 O O . THR A 1 107 ? -1.135 -11.605 -1.660 1.00 92.12 107 THR A O 1
ATOM 833 N N . ASP A 1 108 ? -0.088 -13.255 -2.749 1.00 87.31 108 ASP A N 1
ATOM 834 C CA . ASP A 1 108 ? -0.907 -13.162 -3.973 1.00 87.31 108 ASP A CA 1
ATOM 835 C C . ASP A 1 108 ? -2.317 -13.776 -3.803 1.00 87.31 108 ASP A C 1
ATOM 837 O O . ASP A 1 108 ? -3.157 -13.736 -4.700 1.00 87.31 108 ASP A O 1
ATOM 841 N N . VAL A 1 109 ? -2.595 -14.381 -2.643 1.00 80.94 109 VAL A N 1
ATOM 842 C CA . VAL A 1 109 ? -3.887 -15.004 -2.351 1.00 80.94 109 VAL A CA 1
ATOM 843 C C . VAL A 1 109 ? -4.899 -13.924 -1.986 1.00 80.94 109 VAL A C 1
ATOM 845 O O . VAL A 1 109 ? -4.952 -13.442 -0.853 1.00 80.94 109 VAL A O 1
ATOM 848 N N . GLY A 1 110 ? -5.725 -13.567 -2.967 1.00 72.12 110 GLY A N 1
ATOM 849 C CA . GLY A 1 110 ? -6.921 -12.769 -2.749 1.00 72.12 110 GLY A CA 1
ATOM 850 C C . GLY A 1 110 ? -7.876 -13.456 -1.773 1.00 72.12 110 GLY A C 1
ATOM 851 O O . GLY A 1 110 ? -8.012 -14.682 -1.743 1.00 72.12 110 GLY A O 1
ATOM 852 N N . ARG A 1 111 ? -8.558 -12.658 -0.955 1.00 69.69 111 ARG A N 1
ATOM 853 C CA . ARG A 1 111 ? -9.552 -13.182 -0.019 1.00 69.69 111 ARG A CA 1
ATOM 854 C C . ARG A 1 111 ? -10.790 -13.668 -0.762 1.00 69.69 111 ARG A C 1
ATOM 856 O O . ARG A 1 111 ? -11.280 -13.003 -1.668 1.00 69.69 111 ARG A O 1
ATOM 863 N N . THR A 1 112 ? -11.344 -14.783 -0.302 1.00 69.81 112 THR A N 1
ATOM 864 C CA . THR A 1 112 ? -12.599 -15.348 -0.821 1.00 69.81 112 THR A CA 1
ATOM 865 C C . THR A 1 112 ? -13.804 -15.042 0.070 1.00 69.81 112 THR A C 1
ATOM 867 O O . THR A 1 112 ? -14.941 -15.184 -0.370 1.00 69.81 112 THR A O 1
ATOM 870 N N . ASN A 1 113 ? -13.579 -14.608 1.317 1.00 68.44 113 ASN A N 1
ATOM 871 C CA . ASN A 1 113 ? -14.631 -14.230 2.258 1.00 68.44 113 ASN A CA 1
ATOM 872 C C . ASN A 1 113 ? -14.155 -13.167 3.279 1.00 68.44 113 ASN A C 1
ATOM 874 O O . ASN A 1 113 ? -12.969 -12.829 3.395 1.00 68.44 113 ASN A O 1
ATOM 878 N N . ALA A 1 114 ? -15.105 -12.637 4.055 1.00 66.75 114 ALA A N 1
ATOM 879 C CA . ALA A 1 114 ? -14.851 -11.669 5.128 1.00 66.75 114 ALA A CA 1
ATOM 880 C C . ALA A 1 114 ? -14.314 -12.316 6.432 1.00 66.75 114 ALA A C 1
ATOM 882 O O . ALA A 1 114 ? -14.086 -11.628 7.435 1.00 66.75 114 ALA A O 1
ATOM 883 N N . GLU A 1 115 ? -14.076 -13.634 6.439 1.00 64.94 115 GLU A N 1
ATOM 884 C CA . GLU A 1 115 ? -13.605 -14.414 7.591 1.00 64.94 115 GLU A CA 1
ATOM 885 C C . GLU A 1 115 ? -12.067 -14.502 7.639 1.00 64.94 115 GLU A C 1
ATOM 887 O O . GLU A 1 115 ? -11.400 -14.587 6.621 1.00 64.94 115 GLU A O 1
ATOM 892 N N . GLY A 1 116 ? -11.431 -14.468 8.816 1.00 68.31 116 GLY A N 1
ATOM 893 C CA . GLY A 1 116 ? -9.951 -14.371 8.910 1.00 68.31 116 GLY A CA 1
ATOM 894 C C . GLY A 1 116 ? -9.384 -12.940 8.953 1.00 68.31 116 GLY A C 1
ATOM 895 O O . GLY A 1 116 ? -10.122 -11.985 8.724 1.00 68.31 116 GLY A O 1
ATOM 896 N N . ASN A 1 117 ? -8.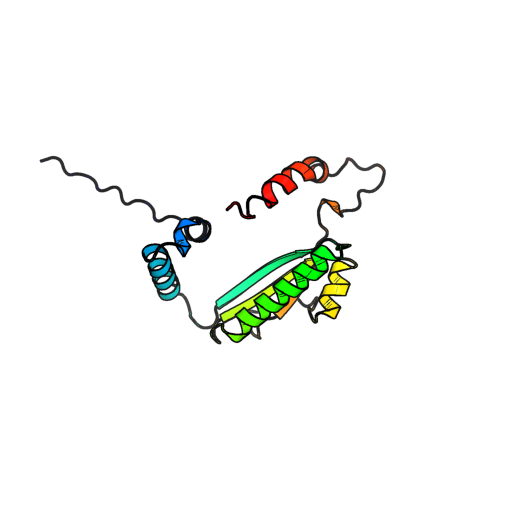161 -12.772 9.471 1.00 79.81 117 ASN A N 1
ATOM 897 C CA . ASN A 1 117 ? -7.590 -11.497 9.967 1.00 79.81 117 ASN A CA 1
ATOM 898 C C . ASN A 1 117 ? -7.248 -10.500 8.857 1.00 79.81 117 ASN A C 1
ATOM 900 O O . ASN A 1 117 ? -7.213 -10.885 7.697 1.00 79.81 117 ASN A O 1
ATOM 904 N N . SER A 1 118 ? -6.995 -9.237 9.220 1.00 87.00 118 SER A N 1
ATOM 905 C CA . SER A 1 118 ? -6.392 -8.263 8.303 1.00 87.00 118 SER A CA 1
ATOM 906 C C . SER A 1 118 ? -5.152 -8.860 7.628 1.00 87.00 118 SER A C 1
ATOM 908 O O . SER A 1 118 ? -4.288 -9.422 8.306 1.00 87.00 118 SER A O 1
ATOM 910 N N . SER A 1 119 ? -5.055 -8.706 6.318 1.00 88.62 119 SER A N 1
ATOM 911 C CA . SER A 1 119 ? -4.076 -9.352 5.446 1.00 88.62 119 SER A CA 1
ATOM 912 C C . SER A 1 119 ? -3.413 -8.340 4.513 1.00 88.62 119 SER A C 1
ATOM 914 O O . SER A 1 119 ? -4.004 -7.307 4.200 1.00 88.62 119 SER A O 1
ATOM 916 N N . CYS A 1 120 ? -2.169 -8.617 4.116 1.00 91.94 120 CYS A N 1
ATOM 917 C CA . CYS A 1 120 ? -1.507 -7.879 3.045 1.00 91.94 120 CYS A CA 1
ATOM 918 C C . CYS A 1 120 ? -1.591 -8.706 1.763 1.00 91.94 120 CYS A C 1
ATOM 920 O O . CYS A 1 120 ? -1.083 -9.829 1.728 1.00 91.94 120 CYS A O 1
ATOM 922 N N . VAL A 1 121 ? -2.236 -8.162 0.738 1.00 93.00 121 VAL A N 1
ATOM 923 C CA . VAL A 1 121 ? -2.548 -8.867 -0.504 1.00 93.00 121 VAL A CA 1
ATOM 924 C C . VAL A 1 121 ? -1.907 -8.146 -1.678 1.00 93.00 121 VAL A C 1
ATOM 926 O O . VAL A 1 121 ? -1.984 -6.924 -1.776 1.00 93.00 121 VAL A O 1
ATOM 929 N N . ILE A 1 122 ? -1.290 -8.912 -2.569 1.00 93.50 122 ILE A N 1
ATOM 930 C CA . ILE A 1 122 ? -0.754 -8.425 -3.835 1.00 93.50 122 ILE A CA 1
ATOM 931 C C . ILE A 1 122 ? -1.810 -8.679 -4.905 1.00 93.50 122 ILE A C 1
ATOM 933 O O . ILE A 1 122 ? -2.315 -9.793 -5.037 1.00 93.50 122 ILE A O 1
ATOM 937 N N . VAL A 1 123 ? -2.153 -7.637 -5.651 1.00 90.44 123 VAL A N 1
ATOM 938 C CA . VAL A 1 123 ? -3.019 -7.730 -6.824 1.00 90.44 123 VAL A CA 1
ATOM 939 C C . VAL A 1 123 ? -2.168 -7.398 -8.032 1.00 90.44 123 VAL A C 1
ATOM 941 O O . VAL A 1 123 ? -1.556 -6.330 -8.074 1.00 90.44 123 VAL A O 1
ATOM 944 N N . ASP A 1 124 ? -2.131 -8.315 -8.997 1.00 87.00 124 ASP A N 1
ATOM 945 C CA . ASP A 1 124 ? -1.394 -8.092 -10.233 1.00 87.00 124 ASP A CA 1
ATOM 946 C C . ASP A 1 124 ? -1.993 -6.898 -10.979 1.00 87.00 124 ASP A C 1
ATOM 948 O O . ASP A 1 124 ? -3.171 -6.885 -11.350 1.00 87.00 124 ASP A O 1
ATOM 952 N N . TYR A 1 125 ? -1.183 -5.858 -11.128 1.00 81.88 125 TYR A N 1
ATOM 953 C CA . TYR A 1 125 ? -1.568 -4.633 -11.803 1.00 81.88 125 TYR A CA 1
ATOM 954 C C . TYR A 1 125 ? -0.348 -4.001 -12.460 1.00 81.88 125 TYR A C 1
ATOM 956 O O . TYR A 1 125 ? 0.645 -3.681 -11.802 1.00 81.88 125 TYR A O 1
ATOM 964 N N . ILE A 1 126 ? -0.461 -3.782 -13.767 1.00 73.75 126 ILE A N 1
ATOM 965 C CA . ILE A 1 126 ? 0.517 -3.039 -14.553 1.00 73.75 126 ILE A CA 1
ATOM 966 C C . ILE A 1 126 ? -0.022 -1.621 -14.727 1.00 73.75 126 ILE A C 1
ATOM 968 O O . ILE A 1 126 ? -1.086 -1.413 -15.331 1.00 73.75 126 ILE A O 1
ATOM 972 N N . MET A 1 127 ? 0.725 -0.657 -14.184 1.00 70.56 127 MET A N 1
ATOM 973 C CA . MET A 1 127 ? 0.480 0.770 -14.384 1.00 70.56 127 MET A CA 1
ATOM 974 C C . MET A 1 127 ? 0.371 1.074 -15.872 1.00 70.56 127 MET A C 1
ATOM 976 O O . MET A 1 127 ? 1.112 0.506 -16.664 1.00 70.56 127 MET A O 1
ATOM 980 N N . LEU A 1 128 ? -0.516 1.996 -16.248 1.00 70.44 128 LEU A N 1
ATOM 981 C CA . LEU A 1 128 ? -0.678 2.424 -17.642 1.00 70.44 128 LEU A CA 1
ATOM 982 C C . LEU A 1 128 ? 0.660 2.783 -18.304 1.00 70.44 128 LEU A C 1
ATOM 984 O O . LEU A 1 128 ? 0.900 2.375 -19.431 1.00 70.44 128 LEU A O 1
ATOM 988 N N . GLU A 1 129 ? 1.541 3.466 -17.578 1.00 67.62 129 GLU A N 1
ATOM 989 C CA . GLU A 1 129 ? 2.874 3.862 -18.050 1.00 67.62 129 GLU A CA 1
ATOM 990 C C . GLU A 1 129 ? 3.836 2.687 -18.263 1.00 67.62 129 GLU A C 1
ATOM 992 O O . GLU A 1 129 ? 4.717 2.758 -19.114 1.00 67.62 129 GLU A O 1
ATOM 997 N N . ASP A 1 130 ? 3.657 1.607 -17.501 1.00 67.62 130 ASP A N 1
ATOM 998 C CA . ASP A 1 130 ? 4.490 0.403 -17.554 1.00 67.62 130 ASP A CA 1
ATOM 999 C C . ASP A 1 130 ? 3.954 -0.625 -18.570 1.00 67.62 130 ASP A C 1
ATOM 1001 O O . ASP A 1 130 ? 4.569 -1.675 -18.778 1.00 67.62 130 ASP A O 1
ATOM 1005 N N . ARG A 1 131 ? 2.785 -0.383 -19.185 1.00 70.88 131 ARG A N 1
ATOM 1006 C CA . ARG A 1 131 ? 2.199 -1.321 -20.150 1.00 70.88 131 ARG A CA 1
ATOM 1007 C C . ARG A 1 131 ? 3.046 -1.357 -21.413 1.00 70.88 131 ARG A C 1
ATOM 1009 O O . ARG A 1 131 ? 3.252 -0.346 -22.079 1.00 70.88 131 ARG A O 1
ATOM 1016 N N . HIS A 1 132 ? 3.505 -2.555 -21.760 1.00 66.06 132 HIS A N 1
ATOM 1017 C CA . HIS A 1 132 ? 4.219 -2.779 -23.006 1.00 66.06 132 HIS A CA 1
ATOM 1018 C C . HIS A 1 132 ? 3.280 -2.551 -24.194 1.00 66.06 132 HIS A C 1
ATOM 1020 O O . HIS A 1 132 ? 2.276 -3.250 -24.337 1.00 66.06 132 HIS A O 1
ATOM 1026 N N . HIS A 1 133 ? 3.630 -1.585 -25.040 1.00 63.00 133 HIS A N 1
ATOM 1027 C CA . HIS A 1 133 ? 2.970 -1.350 -26.317 1.00 63.00 133 HIS A CA 1
ATOM 1028 C C . HIS A 1 133 ? 3.788 -2.035 -27.420 1.00 63.00 133 HIS A C 1
ATOM 1030 O O . HIS A 1 133 ? 4.941 -1.643 -27.618 1.00 63.00 133 HIS A O 1
ATOM 1036 N N . PRO A 1 134 ? 3.271 -3.077 -28.094 1.00 60.44 134 PRO A N 1
ATOM 1037 C CA . PRO A 1 134 ? 4.017 -3.757 -29.145 1.00 60.44 134 PRO A CA 1
ATOM 1038 C C . PRO A 1 134 ? 4.261 -2.818 -30.336 1.00 60.44 134 PRO A C 1
ATOM 1040 O O . PRO A 1 134 ? 3.383 -2.047 -30.736 1.00 60.44 134 PRO A O 1
ATOM 1043 N N . ASP A 1 135 ? 5.462 -2.893 -30.917 1.00 58.16 135 ASP A N 1
ATOM 1044 C CA . ASP A 1 135 ? 5.833 -2.100 -32.091 1.00 58.16 135 ASP A CA 1
ATOM 1045 C C . ASP A 1 135 ? 4.861 -2.372 -33.253 1.00 58.16 135 ASP A C 1
ATOM 1047 O O . ASP A 1 135 ? 4.801 -3.481 -33.786 1.00 58.16 135 ASP A O 1
ATOM 1051 N N . GLY A 1 136 ? 4.109 -1.343 -33.659 1.00 62.53 136 GLY A N 1
ATOM 1052 C CA . GLY A 1 136 ? 3.193 -1.388 -34.806 1.00 62.53 136 GLY A CA 1
ATOM 1053 C C . GLY A 1 136 ? 1.701 -1.284 -34.478 1.00 62.53 136 GLY A C 1
ATOM 1054 O O . GLY A 1 136 ? 0.922 -1.034 -35.399 1.00 62.53 136 GLY A O 1
ATOM 1055 N N . ASP A 1 137 ? 1.295 -1.395 -33.210 1.00 62.56 137 ASP A N 1
ATOM 1056 C CA . ASP A 1 137 ? -0.089 -1.109 -32.812 1.00 62.56 137 ASP A CA 1
ATOM 1057 C C . ASP A 1 137 ? -0.327 0.399 -32.641 1.00 62.56 137 ASP A C 1
ATOM 1059 O O . ASP A 1 137 ? 0.593 1.179 -32.369 1.00 62.56 137 ASP A O 1
ATOM 1063 N N . ALA A 1 138 ? -1.580 0.838 -32.785 1.00 59.47 138 ALA A N 1
ATOM 1064 C CA . ALA A 1 138 ? -1.960 2.211 -32.461 1.00 59.47 138 ALA A CA 1
ATOM 1065 C C . ALA A 1 138 ? -1.682 2.466 -30.973 1.00 59.47 138 ALA A C 1
ATOM 1067 O O . ALA A 1 138 ? -2.195 1.723 -30.142 1.00 59.47 138 ALA A O 1
ATOM 1068 N N . ALA A 1 139 ? -0.866 3.480 -30.653 1.00 62.47 139 ALA A N 1
ATOM 1069 C CA . ALA A 1 139 ? -0.513 3.838 -29.277 1.00 62.47 139 ALA A CA 1
ATOM 1070 C C . ALA A 1 139 ? -1.755 3.812 -28.375 1.00 62.47 139 ALA A C 1
ATOM 1072 O O . ALA A 1 139 ? -2.768 4.412 -28.748 1.00 62.47 139 ALA A O 1
ATOM 1073 N N . ASP A 1 140 ? -1.685 3.124 -27.224 1.00 65.94 140 ASP A N 1
ATOM 1074 C CA . ASP A 1 140 ? -2.789 3.107 -26.258 1.00 65.94 140 ASP A CA 1
ATOM 1075 C C . ASP A 1 140 ? -3.196 4.567 -25.987 1.00 65.94 140 ASP A C 1
ATOM 1077 O O . ASP A 1 140 ? -2.385 5.352 -25.471 1.00 65.94 140 ASP A O 1
ATOM 1081 N N . PRO A 1 141 ? -4.422 4.977 -26.370 1.00 66.12 141 PRO A N 1
ATOM 1082 C CA . PRO A 1 141 ? -4.823 6.369 -26.272 1.00 66.12 141 PRO A CA 1
ATOM 1083 C C . PRO A 1 141 ? -4.725 6.856 -24.826 1.00 66.12 141 PRO A C 1
ATOM 1085 O O . PRO A 1 141 ? -4.410 8.022 -24.604 1.00 66.12 141 PRO A O 1
ATOM 1088 N N . LEU A 1 142 ? -4.890 5.976 -23.834 1.00 64.50 142 LEU A N 1
ATOM 1089 C CA . LEU A 1 142 ? -4.776 6.323 -22.420 1.00 64.50 142 LEU A CA 1
ATOM 1090 C C . LEU A 1 142 ? -3.332 6.589 -21.980 1.00 64.50 142 LEU A C 1
ATOM 1092 O O . LEU A 1 142 ? -3.130 7.398 -21.078 1.00 64.50 142 LEU A O 1
ATOM 1096 N N . VAL A 1 143 ? -2.332 5.993 -22.636 1.00 64.50 143 VAL A N 1
ATOM 1097 C CA . VAL A 1 143 ? -0.913 6.318 -22.404 1.00 64.50 143 VAL A CA 1
ATOM 1098 C C . VAL A 1 143 ? -0.599 7.725 -22.911 1.00 64.50 143 VAL A C 1
ATOM 1100 O O . VAL A 1 143 ? 0.121 8.469 -22.247 1.00 64.50 143 VAL A O 1
ATOM 1103 N N . SER A 1 144 ? -1.213 8.154 -24.022 1.00 65.69 144 SER A N 1
ATOM 1104 C CA . SER A 1 144 ? -1.089 9.541 -24.507 1.00 65.69 144 SER A CA 1
ATOM 1105 C C . SER A 1 144 ? -1.709 10.563 -23.542 1.00 65.69 144 SER A C 1
ATOM 1107 O O . SER A 1 144 ? -1.216 11.683 -23.414 1.00 65.69 144 SER A O 1
ATOM 1109 N N . TYR A 1 145 ? -2.739 10.147 -22.797 1.00 66.25 145 TYR A N 1
ATOM 1110 C CA . TYR A 1 145 ? -3.309 10.909 -21.686 1.00 66.25 145 TYR A CA 1
ATOM 1111 C C . TYR A 1 145 ? -2.588 10.660 -20.356 1.00 66.25 145 TYR A C 1
ATOM 1113 O O . TYR A 1 145 ? -3.019 11.209 -19.346 1.00 66.25 145 TYR A O 1
ATOM 1121 N N . GLY A 1 146 ? -1.494 9.893 -20.320 1.00 63.78 146 GLY A N 1
ATOM 1122 C CA . GLY A 1 146 ? -0.768 9.553 -19.094 1.00 63.78 146 GLY A CA 1
ATOM 1123 C C . GLY A 1 146 ? -0.363 10.793 -18.302 1.00 63.78 146 GLY A C 1
ATOM 1124 O O . GLY A 1 146 ? -0.635 10.878 -17.113 1.00 63.78 146 GLY A O 1
ATOM 1125 N N . THR A 1 147 ? 0.145 11.834 -18.970 1.00 61.72 147 THR A N 1
ATOM 1126 C CA . THR A 1 147 ? 0.469 13.119 -18.324 1.00 61.72 147 THR A CA 1
ATOM 1127 C C . THR A 1 147 ? -0.762 13.812 -17.732 1.00 61.72 147 THR A C 1
ATOM 1129 O O . THR A 1 147 ? -0.675 14.400 -16.658 1.00 61.72 147 THR A O 1
ATOM 1132 N N . TYR A 1 148 ? -1.918 13.722 -18.398 1.00 62.84 148 TYR A N 1
ATOM 1133 C CA . TYR A 1 148 ? -3.180 14.243 -17.872 1.00 62.84 148 TYR A CA 1
ATOM 1134 C C . TYR A 1 148 ? -3.643 13.418 -16.665 1.00 62.84 148 TYR A C 1
ATOM 1136 O O . TYR A 1 148 ? -3.859 13.989 -15.603 1.00 62.84 148 TYR A O 1
ATOM 1144 N N . LEU A 1 149 ? -3.693 12.087 -16.768 1.00 62.94 149 LEU A N 1
ATOM 1145 C CA . LEU A 1 149 ? -4.061 11.173 -15.677 1.00 62.94 149 LEU A CA 1
ATOM 1146 C C . LEU A 1 149 ? -3.134 11.308 -14.453 1.00 62.94 149 LEU A C 1
ATOM 1148 O O . LEU A 1 149 ? -3.597 11.333 -13.312 1.00 62.94 149 LEU A O 1
ATOM 1152 N N . ASN A 1 150 ? -1.841 11.509 -14.680 1.00 55.38 150 ASN A N 1
ATOM 1153 C CA . ASN A 1 150 ? -0.860 11.789 -13.636 1.00 55.38 150 ASN A CA 1
ATOM 1154 C C . ASN A 1 150 ? -0.945 13.201 -13.075 1.00 55.38 150 ASN A C 1
ATOM 1156 O O . ASN A 1 150 ? -0.327 13.450 -12.054 1.00 55.38 150 ASN A O 1
ATOM 1160 N N . SER A 1 151 ? -1.649 14.130 -13.722 1.00 55.56 151 SER A N 1
ATOM 1161 C CA . SER A 1 151 ? -1.896 15.476 -13.185 1.00 55.56 151 SER A CA 1
ATOM 1162 C C . SER A 1 151 ? -3.162 15.553 -12.325 1.00 55.56 151 SER A C 1
ATOM 1164 O O . SER A 1 151 ? -3.314 16.490 -11.548 1.00 55.56 151 SER A O 1
ATOM 1166 N N . ILE A 1 152 ? -4.048 14.554 -12.425 1.00 55.66 152 ILE A N 1
ATOM 1167 C CA . ILE A 1 152 ? -5.265 14.414 -11.601 1.00 55.66 152 ILE A CA 1
ATOM 1168 C C . ILE A 1 152 ? -5.086 13.460 -10.411 1.00 55.66 152 ILE A C 1
ATOM 1170 O O . ILE A 1 152 ? -5.872 13.521 -9.474 1.00 55.66 152 ILE A O 1
ATOM 1174 N N . MET A 1 153 ? -4.060 12.603 -10.407 1.00 49.50 153 MET A N 1
ATOM 1175 C CA . MET A 1 153 ? -3.667 11.818 -9.225 1.00 49.50 153 MET A CA 1
ATOM 1176 C C . MET A 1 153 ? -2.872 12.563 -8.121 1.00 49.50 153 MET A C 1
ATOM 1178 O O . MET A 1 153 ? -2.975 12.123 -6.977 1.00 49.50 153 MET A O 1
ATOM 1182 N N . PRO A 1 154 ? -2.135 13.676 -8.350 1.00 45.62 154 PRO A N 1
ATOM 1183 C CA . PRO A 1 154 ? -1.407 14.389 -7.299 1.00 45.62 154 PRO A CA 1
ATOM 1184 C C . PRO A 1 154 ? -2.271 15.412 -6.560 1.00 45.62 154 PRO A C 1
ATOM 1186 O O . PRO A 1 154 ? -1.834 15.945 -5.549 1.00 45.62 154 PRO A O 1
ATOM 1189 N N . THR A 1 155 ? -3.505 15.697 -6.993 1.00 40.03 155 THR A N 1
ATOM 1190 C CA . THR A 1 155 ? -4.381 16.653 -6.284 1.00 40.03 155 THR A CA 1
ATOM 1191 C C . THR A 1 155 ? -4.919 16.128 -4.946 1.00 40.03 155 THR A C 1
ATOM 1193 O O . THR A 1 155 ? -5.699 16.816 -4.293 1.00 40.03 155 THR A O 1
ATOM 1196 N N . ALA A 1 156 ? -4.471 14.951 -4.493 1.00 37.44 156 ALA A N 1
ATOM 1197 C CA . ALA A 1 156 ? -4.657 14.479 -3.121 1.00 37.44 156 ALA A CA 1
ATOM 1198 C C . ALA A 1 156 ? -3.458 14.776 -2.189 1.00 37.44 156 ALA A C 1
ATOM 1200 O O . ALA A 1 156 ? -3.561 14.528 -0.987 1.00 37.44 156 ALA A O 1
ATOM 1201 N N . GLU A 1 157 ? -2.342 15.321 -2.690 1.00 40.78 157 GLU A N 1
ATOM 1202 C CA . GLU A 1 157 ? -1.164 15.640 -1.876 1.00 40.78 157 GLU A CA 1
ATOM 1203 C C . GLU A 1 157 ? -1.060 17.144 -1.567 1.00 40.78 157 GLU A C 1
ATOM 1205 O O . GLU A 1 157 ? -0.584 17.946 -2.358 1.00 40.78 157 GLU A O 1
ATOM 1210 N N . TYR A 1 158 ? -1.528 17.489 -0.363 1.00 34.25 158 TYR A N 1
ATOM 1211 C CA . TYR A 1 158 ? -0.901 18.408 0.597 1.00 34.25 158 TYR A CA 1
ATOM 1212 C C . TYR A 1 158 ? -0.293 19.729 0.063 1.00 34.25 158 TYR A C 1
ATOM 1214 O O . TYR A 1 158 ? 0.890 19.793 -0.265 1.00 34.25 158 TYR A O 1
ATOM 1222 N N . GLU A 1 159 ? -1.038 20.833 0.183 1.00 29.88 159 GLU A N 1
ATOM 1223 C CA . GLU A 1 159 ? -0.445 22.162 0.400 1.00 29.88 159 GLU A CA 1
ATOM 1224 C C . GLU A 1 159 ? -0.891 22.712 1.765 1.00 29.88 159 GLU A C 1
ATOM 1226 O O . GLU A 1 159 ? -2.064 23.015 1.957 1.00 29.88 159 GLU A O 1
ATOM 1231 N N . GLY A 1 160 ? 0.081 22.799 2.687 1.00 39.22 160 GLY A N 1
ATOM 1232 C CA . GLY A 1 160 ? 0.226 23.821 3.744 1.00 39.22 160 GLY A CA 1
ATOM 1233 C C . GLY A 1 160 ? -0.928 24.102 4.697 1.00 39.22 160 GLY A C 1
ATOM 1234 O O . GLY A 1 160 ? -1.716 25.017 4.384 1.00 39.22 160 GLY A O 1
#

Organism: Perkinsus chesapeaki (NCBI:txid330153)

pLDDT: mean 70.79, std 17.26, range [29.88, 93.94]

Secondary structure (DSSP, 8-state):
--------PPPPPHHHHHT-HHHHHSHHHHHHHHHHHHH--S-TT-EEEEEEEE--SS--HHHHHHHHHHHHHHHHHHHHS-TTEEEEEEEEE-HHHHHHHHHTT-BS---SSS-S---EEEEE---GGG----TTS---HHHHTHHHHHHHSGGGS---

Foldseek 3Di:
DDDDDDPPPDDPPPCVLVLDPVLVVDPVSVVVVVVVVVPPPDDQQAAEEEDEAEAAQDHDPVSLVVVVVVVVVVVVCQVPDDPRYAYAYEYAYHHPSVVSLVVVVAECDDDPDPDDHHGYHYDHHHDPCRDDDDPPDDPPVVNVCVVVVVVVVCVSDDDD